Protein AF-A0AA41Z4Y0-F1 (afdb_monomer_lite)

Sequence (153 aa):
MKRFNPRLLVIAGTLLFAASCFINVSLTHDVGMYQLILPQLMRAAGQPLFTVPLSQMSTAGLEPRDTADASALSNMMRNLGGSIGIAMLSTMIDRREHFHFSVLAEAMTQNGALTQSRLSGLVAGMQAHMLDLAAAKGRALGLVATKFGGKPM

pLDDT: mean 82.39, std 14.06, range [41.97, 98.06]

Secondary structure (DSSP, 8-state):
--SS-HHHHHHHHHHHHHHHHHHGGG--TT--HHHHHHHHHHHHHHHHHHHHHHHHHHTTT--TTTHHHHHHHHHHHHHHHHHHHHHHHHHHHHHHHHHHHHHHHHH--TT-HHHHHHHHHHHHHHHTT-S-HHHHHHHHHHHHHHHHS----

Structure (mmCIF, N/CA/C/O backbone):
data_AF-A0AA41Z4Y0-F1
#
_entry.id   AF-A0AA41Z4Y0-F1
#
loop_
_atom_site.group_PDB
_atom_site.id
_atom_site.type_symbol
_atom_site.label_atom_id
_atom_site.label_alt_id
_atom_site.label_comp_id
_atom_site.label_asym_id
_atom_site.label_entity_id
_atom_site.label_seq_id
_atom_site.pdbx_PDB_ins_code
_atom_site.Cartn_x
_atom_site.Cartn_y
_atom_site.Cartn_z
_atom_site.occupancy
_atom_site.B_iso_or_equiv
_atom_site.auth_seq_id
_atom_site.auth_comp_id
_atom_site.auth_asym_id
_atom_site.auth_atom_id
_atom_site.pdbx_PDB_model_num
ATOM 1 N N . MET A 1 1 ? -18.473 12.912 26.153 1.00 43.34 1 MET A N 1
ATOM 2 C CA . MET A 1 1 ? -17.672 13.712 25.199 1.00 43.34 1 MET A CA 1
ATOM 3 C C . MET A 1 1 ? -18.278 13.585 23.795 1.00 43.34 1 MET A C 1
ATOM 5 O O . MET A 1 1 ? -17.931 12.674 23.063 1.00 43.34 1 MET A O 1
ATOM 9 N N . LYS A 1 2 ? -19.253 14.439 23.443 1.00 49.62 2 LYS A N 1
ATOM 10 C CA . LYS A 1 2 ? -19.947 14.464 22.134 1.00 49.62 2 LYS A CA 1
ATOM 11 C C . LYS A 1 2 ? -19.432 15.643 21.293 1.00 49.62 2 LYS A C 1
ATOM 13 O O . LYS A 1 2 ? -20.099 16.670 21.249 1.00 49.62 2 LYS A O 1
ATOM 18 N N . ARG A 1 3 ? -18.240 15.568 20.691 1.00 57.00 3 ARG A N 1
ATOM 19 C CA . ARG A 1 3 ? -17.775 16.671 19.815 1.00 57.00 3 ARG A CA 1
ATOM 20 C C . ARG A 1 3 ? -17.355 16.277 18.403 1.00 57.00 3 ARG A C 1
ATOM 22 O O . ARG A 1 3 ? -17.402 17.138 17.539 1.00 57.00 3 ARG A O 1
ATOM 29 N N . PHE A 1 4 ? -17.063 15.007 18.123 1.00 66.25 4 PHE A N 1
ATOM 30 C CA . PHE A 1 4 ? -16.712 14.572 16.768 1.00 66.25 4 PHE A CA 1
ATOM 31 C C . PHE A 1 4 ? -17.434 13.281 16.392 1.00 66.25 4 PHE A C 1
ATOM 33 O O . PHE A 1 4 ? -17.479 12.337 17.178 1.00 66.25 4 PHE A O 1
ATOM 40 N N . ASN A 1 5 ? -18.018 13.257 15.191 1.00 84.31 5 ASN A N 1
ATOM 41 C CA . ASN A 1 5 ? -18.626 12.059 14.626 1.00 84.31 5 ASN A CA 1
ATOM 42 C C . ASN A 1 5 ? -17.494 11.098 14.208 1.00 84.31 5 ASN A C 1
ATOM 44 O O . ASN A 1 5 ? -16.743 11.441 13.292 1.00 84.31 5 ASN A O 1
ATOM 48 N N . PRO A 1 6 ? -17.347 9.917 14.838 1.00 84.56 6 PRO A N 1
ATOM 49 C CA . PRO A 1 6 ? -16.237 8.998 14.564 1.00 84.56 6 PRO A CA 1
ATOM 50 C C . PRO A 1 6 ? -16.187 8.543 13.099 1.00 84.56 6 PRO A C 1
ATOM 52 O O . PRO A 1 6 ? -15.110 8.262 12.580 1.00 84.56 6 PRO A O 1
ATOM 55 N N . ARG A 1 7 ? -17.324 8.570 12.390 1.00 89.50 7 ARG A N 1
ATOM 56 C CA . ARG A 1 7 ? -17.386 8.299 10.946 1.00 89.50 7 ARG A CA 1
ATOM 57 C C . ARG A 1 7 ? -16.595 9.316 10.123 1.00 89.50 7 ARG A C 1
ATOM 59 O O . ARG A 1 7 ? -15.924 8.928 9.175 1.00 89.50 7 ARG A O 1
ATOM 66 N N . LEU A 1 8 ? -16.635 10.599 10.495 1.00 91.06 8 LEU A N 1
ATOM 67 C CA . LEU A 1 8 ? -15.862 11.643 9.809 1.00 91.06 8 LEU A CA 1
ATOM 68 C C . LEU A 1 8 ? -14.358 11.430 9.993 1.00 91.06 8 LEU A C 1
ATOM 70 O O . LEU A 1 8 ? -13.591 11.692 9.075 1.00 91.06 8 LEU A O 1
ATOM 74 N N . LEU A 1 9 ? -13.949 10.910 11.153 1.00 91.06 9 LEU A N 1
ATOM 75 C CA . LEU A 1 9 ? -12.552 10.598 11.444 1.00 91.06 9 LEU A CA 1
ATOM 76 C C . LEU A 1 9 ? -12.049 9.425 10.591 1.00 91.06 9 LEU A C 1
ATOM 78 O O . LEU A 1 9 ? -10.962 9.501 10.022 1.00 91.06 9 LEU A O 1
ATOM 82 N N . VAL A 1 10 ? -12.881 8.388 10.426 1.00 93.38 10 VAL A N 1
ATOM 83 C CA . VAL A 1 10 ? -12.604 7.273 9.509 1.00 93.38 10 VAL A CA 1
ATOM 84 C C . VAL A 1 10 ? -12.461 7.774 8.075 1.00 93.38 10 VAL A C 1
ATOM 86 O O . VAL A 1 10 ? -11.450 7.494 7.442 1.00 93.38 10 VAL A O 1
ATOM 89 N N . ILE A 1 11 ? -13.421 8.564 7.584 1.00 94.50 11 ILE A N 1
ATOM 90 C CA . ILE A 1 11 ? -13.383 9.114 6.220 1.00 94.50 11 ILE A CA 1
ATOM 91 C C . ILE A 1 11 ? -12.123 9.962 6.014 1.00 94.50 11 ILE A C 1
ATOM 93 O O . ILE A 1 11 ? -11.401 9.754 5.043 1.00 94.50 11 ILE A O 1
ATOM 97 N N . ALA A 1 12 ? -11.819 10.874 6.940 1.00 94.69 12 ALA A N 1
ATOM 98 C CA . ALA A 1 12 ? -10.634 11.722 6.855 1.00 94.69 12 ALA A CA 1
ATOM 99 C C . ALA A 1 12 ? -9.332 10.902 6.860 1.00 94.69 12 ALA A C 1
ATOM 101 O O . ALA A 1 12 ? -8.455 11.147 6.034 1.00 94.69 12 ALA A O 1
ATOM 102 N N . GLY A 1 13 ? -9.213 9.900 7.738 1.00 94.31 13 GLY A N 1
ATOM 103 C CA . GLY A 1 13 ? -8.042 9.019 7.800 1.00 94.31 13 GLY A CA 1
ATOM 104 C C . GLY A 1 13 ? -7.860 8.176 6.539 1.00 94.31 13 GLY A C 1
ATOM 105 O O . GLY A 1 13 ? -6.746 8.071 6.024 1.00 94.31 13 GLY A O 1
ATOM 106 N N . THR A 1 14 ? -8.949 7.626 5.995 1.00 94.62 14 THR A N 1
ATOM 107 C CA . THR A 1 14 ? -8.922 6.868 4.738 1.00 94.62 14 THR A CA 1
ATOM 108 C C . THR A 1 14 ? -8.568 7.758 3.546 1.00 94.62 14 THR A C 1
ATOM 110 O O . THR A 1 14 ? -7.743 7.361 2.727 1.00 94.62 14 THR A O 1
ATOM 113 N N . LEU A 1 15 ? -9.117 8.975 3.462 1.00 96.50 15 LEU A N 1
ATOM 114 C CA . LEU A 1 15 ? -8.764 9.936 2.411 1.00 96.50 15 LEU A CA 1
ATOM 115 C C . LEU A 1 15 ? -7.299 10.374 2.505 1.00 96.50 15 LEU A C 1
ATOM 117 O O . LEU A 1 15 ? -6.631 1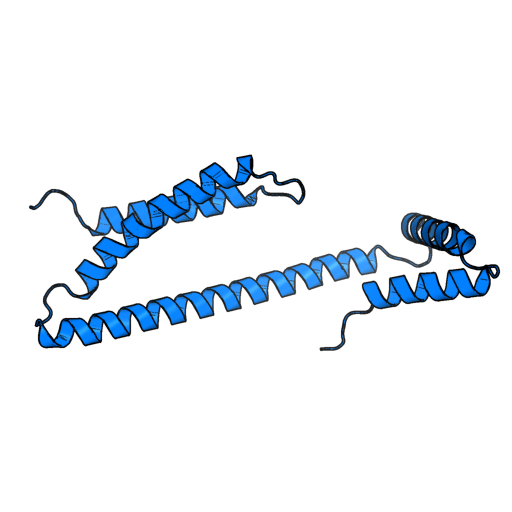0.468 1.479 1.00 96.50 15 LEU A O 1
ATOM 121 N N . LEU A 1 16 ? -6.774 10.582 3.715 1.00 96.00 16 LEU A N 1
ATOM 122 C CA . LEU A 1 16 ? -5.367 10.927 3.920 1.00 96.00 16 LEU A CA 1
ATOM 123 C C . LEU A 1 16 ? -4.432 9.794 3.463 1.00 96.00 16 LEU A C 1
ATOM 125 O O . LEU A 1 16 ? -3.424 10.046 2.800 1.00 96.00 16 LEU A O 1
ATOM 129 N N . PHE A 1 17 ? -4.793 8.544 3.763 1.00 94.94 17 PHE A N 1
ATOM 130 C CA . PHE A 1 17 ? -4.076 7.364 3.278 1.00 94.94 17 PHE A CA 1
ATOM 131 C C . PHE A 1 17 ? -4.146 7.248 1.746 1.00 94.94 17 PHE A C 1
ATOM 133 O O . PHE A 1 17 ? -3.128 7.019 1.097 1.00 94.94 17 PHE A O 1
ATOM 140 N N . ALA A 1 18 ? -5.321 7.459 1.149 1.00 95.00 18 ALA A N 1
ATOM 141 C CA . ALA A 1 18 ? -5.498 7.420 -0.302 1.00 95.00 18 ALA A CA 1
ATOM 142 C C . ALA A 1 18 ? -4.707 8.530 -1.018 1.00 95.00 18 ALA A C 1
ATOM 144 O O . ALA A 1 18 ? -4.071 8.273 -2.039 1.00 95.00 18 ALA A O 1
ATOM 145 N N . ALA A 1 19 ? -4.678 9.742 -0.457 1.00 95.69 19 ALA A N 1
ATOM 146 C CA . ALA A 1 19 ? -3.883 10.852 -0.977 1.00 95.69 19 ALA A CA 1
ATOM 147 C C . ALA A 1 19 ? -2.379 10.536 -0.954 1.00 95.69 19 ALA A C 1
ATOM 149 O O . ALA A 1 19 ? -1.681 10.812 -1.926 1.00 95.69 19 ALA A O 1
ATOM 150 N N . SER A 1 20 ? -1.890 9.884 0.109 1.00 94.69 20 SER A N 1
ATOM 151 C CA . SER A 1 20 ? -0.513 9.370 0.165 1.00 94.69 20 SER A CA 1
ATOM 152 C C . SER A 1 20 ? -0.214 8.402 -0.986 1.00 94.69 20 SER A C 1
ATOM 154 O O . SER A 1 20 ? 0.806 8.542 -1.665 1.00 94.69 20 SER A O 1
ATOM 156 N N . CYS A 1 21 ? -1.116 7.457 -1.270 1.00 92.50 21 CYS A N 1
ATOM 157 C CA . CYS A 1 21 ? -0.969 6.556 -2.415 1.00 92.50 21 CYS A CA 1
ATOM 158 C C . CYS A 1 21 ? -0.956 7.315 -3.749 1.00 92.50 21 CYS A C 1
ATOM 160 O O . CYS A 1 21 ? -0.163 6.981 -4.624 1.00 92.50 21 CYS A O 1
ATOM 162 N N . PHE A 1 22 ? -1.779 8.356 -3.894 1.00 94.31 22 PHE A N 1
ATOM 163 C CA . PHE A 1 22 ? -1.843 9.148 -5.122 1.00 94.31 22 PHE A CA 1
ATOM 164 C C . PHE A 1 22 ? -0.553 9.934 -5.394 1.00 94.31 22 PHE A C 1
ATOM 166 O O . PHE A 1 22 ? -0.098 9.983 -6.532 1.00 94.31 22 PHE A O 1
ATOM 173 N N . ILE A 1 23 ? 0.096 10.468 -4.352 1.00 92.31 23 ILE A N 1
ATOM 174 C CA . ILE A 1 23 ? 1.413 11.121 -4.480 1.00 92.31 23 ILE A CA 1
ATOM 175 C C . ILE A 1 23 ? 2.458 10.154 -5.062 1.00 92.31 23 ILE A C 1
ATOM 177 O O . ILE A 1 23 ? 3.352 10.577 -5.792 1.00 92.31 23 ILE A O 1
ATOM 181 N N . ASN A 1 24 ? 2.323 8.851 -4.794 1.00 91.50 24 ASN A N 1
ATOM 182 C CA . ASN A 1 24 ? 3.262 7.846 -5.285 1.00 91.50 24 ASN A CA 1
ATOM 183 C C . ASN A 1 24 ? 3.070 7.451 -6.757 1.00 91.50 24 ASN A C 1
ATOM 185 O O . ASN A 1 24 ? 3.908 6.735 -7.292 1.00 91.50 24 ASN A O 1
ATOM 189 N N . VAL A 1 25 ? 2.014 7.908 -7.438 1.00 89.50 25 VAL A N 1
ATOM 190 C CA . VAL A 1 25 ? 1.746 7.523 -8.839 1.00 89.50 25 VAL A CA 1
ATOM 191 C C . VAL A 1 25 ? 2.837 8.020 -9.791 1.00 89.50 25 VAL A C 1
ATOM 193 O O . VAL A 1 25 ? 3.144 7.352 -10.774 1.00 89.50 25 VAL A O 1
ATOM 196 N N . SER A 1 26 ? 3.451 9.163 -9.488 1.00 84.69 26 SER A N 1
ATOM 197 C CA . SER A 1 26 ? 4.478 9.782 -10.334 1.00 84.69 26 SER A CA 1
ATOM 198 C C . SER A 1 26 ? 5.902 9.295 -10.039 1.00 84.69 26 SER A C 1
ATOM 200 O O . SER A 1 26 ? 6.857 9.864 -10.568 1.00 84.69 26 SER A O 1
ATOM 202 N N . LEU A 1 27 ? 6.077 8.289 -9.173 1.00 87.62 27 LEU A N 1
ATOM 203 C CA . LEU A 1 27 ? 7.404 7.766 -8.847 1.00 87.62 27 LEU A CA 1
ATOM 204 C C . LEU A 1 27 ? 8.008 7.012 -10.037 1.00 87.62 27 LEU A C 1
ATOM 206 O O . LEU A 1 27 ? 7.372 6.151 -10.643 1.00 87.62 27 LEU A O 1
ATOM 210 N N . THR A 1 28 ? 9.268 7.319 -10.335 1.00 86.56 28 THR A N 1
ATOM 211 C CA . THR A 1 28 ? 10.077 6.633 -11.351 1.00 86.56 28 THR A CA 1
ATOM 212 C C . THR A 1 28 ? 11.196 5.831 -10.679 1.00 86.56 28 THR A C 1
ATOM 214 O O . THR A 1 28 ? 11.293 5.802 -9.450 1.00 86.56 28 THR A O 1
ATOM 217 N N . HIS A 1 29 ? 12.071 5.186 -11.463 1.00 80.44 29 HIS A N 1
ATOM 218 C CA . HIS A 1 29 ? 13.221 4.466 -10.901 1.00 80.44 29 HIS A CA 1
ATOM 219 C C . HIS A 1 29 ? 14.178 5.388 -10.123 1.00 80.44 29 HIS A C 1
ATOM 221 O O . HIS A 1 29 ? 14.959 4.898 -9.311 1.00 80.44 29 HIS A O 1
ATOM 227 N N . ASP A 1 30 ? 14.174 6.694 -10.403 1.00 85.81 30 ASP A N 1
ATOM 228 C CA . ASP A 1 30 ? 15.124 7.672 -9.852 1.00 85.81 30 ASP A CA 1
ATOM 229 C C . ASP A 1 30 ? 14.642 8.265 -8.513 1.00 85.81 30 ASP A C 1
ATOM 231 O O . ASP A 1 30 ? 15.005 9.366 -8.102 1.00 85.81 30 ASP A O 1
ATOM 235 N N . VAL A 1 31 ? 13.745 7.549 -7.831 1.00 85.94 31 VAL A N 1
ATOM 236 C CA . VAL A 1 31 ? 13.183 7.975 -6.552 1.00 85.94 31 VAL A CA 1
ATOM 237 C C . VAL A 1 31 ? 14.254 7.998 -5.457 1.00 85.94 31 VAL A C 1
ATOM 239 O O . VAL A 1 31 ? 14.883 6.990 -5.141 1.00 85.94 31 VAL A O 1
ATOM 242 N N . GLY A 1 32 ? 14.414 9.163 -4.828 1.00 87.25 32 GLY A N 1
ATOM 243 C CA . GLY A 1 32 ? 15.232 9.353 -3.635 1.00 87.25 32 GLY A CA 1
ATOM 244 C C . GLY A 1 32 ? 14.428 9.276 -2.333 1.00 87.25 32 GLY A C 1
ATOM 245 O O . GLY A 1 32 ? 13.196 9.256 -2.314 1.00 87.25 32 GLY A O 1
ATOM 246 N N . MET A 1 33 ? 15.144 9.278 -1.204 1.00 86.88 33 MET A N 1
ATOM 247 C CA . MET A 1 33 ? 14.539 9.225 0.134 1.00 86.88 33 MET A CA 1
ATOM 248 C C . MET A 1 33 ? 13.555 10.381 0.375 1.00 86.88 33 MET A C 1
ATOM 250 O O . MET A 1 33 ? 12.470 10.171 0.911 1.00 86.88 33 MET A O 1
ATOM 254 N N . TYR A 1 34 ? 13.909 11.602 -0.036 1.00 88.94 34 TYR A N 1
ATOM 255 C CA . TYR A 1 34 ? 13.122 12.806 0.250 1.00 88.94 34 TYR A CA 1
ATOM 256 C C . TYR A 1 34 ? 11.715 12.768 -0.356 1.00 88.94 34 TYR A C 1
ATOM 258 O O . TYR A 1 34 ? 10.766 13.244 0.265 1.00 88.94 34 TYR A O 1
ATOM 266 N N . GLN A 1 35 ? 11.562 12.143 -1.522 1.00 87.94 35 GLN A N 1
ATOM 267 C CA . GLN A 1 35 ? 10.283 11.980 -2.209 1.00 87.94 35 GLN A CA 1
ATOM 268 C C . GLN A 1 35 ? 9.339 11.016 -1.470 1.00 87.94 35 GLN A C 1
ATOM 270 O O . GLN A 1 35 ? 8.123 11.109 -1.625 1.00 87.94 35 GLN A O 1
ATOM 275 N N . LEU A 1 36 ? 9.879 10.124 -0.632 1.00 92.06 36 LEU A N 1
ATOM 276 C CA . LEU A 1 36 ? 9.105 9.150 0.140 1.00 92.06 36 LEU A CA 1
ATOM 277 C C . LEU A 1 36 ? 8.681 9.670 1.519 1.00 92.06 36 LEU A C 1
ATOM 279 O O . LEU A 1 36 ? 7.709 9.166 2.078 1.00 92.06 36 LEU A O 1
ATOM 283 N N . ILE A 1 37 ? 9.360 10.683 2.068 1.00 93.44 37 ILE A N 1
ATOM 284 C CA . ILE A 1 37 ? 9.094 11.179 3.430 1.00 93.44 37 ILE A CA 1
ATOM 285 C C . ILE A 1 37 ? 7.645 11.655 3.568 1.00 93.44 37 ILE A C 1
ATOM 287 O O . ILE A 1 37 ? 6.930 11.207 4.465 1.00 93.44 37 ILE A O 1
ATOM 291 N N . LEU A 1 38 ? 7.201 12.540 2.671 1.00 92.75 38 LEU A N 1
ATOM 292 C CA . LEU A 1 38 ? 5.860 13.119 2.722 1.00 92.75 38 LEU A CA 1
ATOM 293 C C . LEU A 1 38 ? 4.749 12.058 2.627 1.00 92.75 38 LEU A C 1
ATOM 295 O O . LEU A 1 38 ? 3.915 12.005 3.538 1.00 92.75 38 LEU A O 1
ATOM 299 N N . PRO A 1 39 ? 4.711 11.186 1.598 1.00 93.88 39 PRO A N 1
ATOM 300 C CA . PRO A 1 39 ? 3.665 10.178 1.524 1.00 93.88 39 PRO A CA 1
ATOM 301 C C . PRO A 1 39 ? 3.729 9.194 2.696 1.00 93.88 39 PRO A C 1
ATOM 303 O O . PRO A 1 39 ? 2.679 8.829 3.227 1.00 93.88 39 PRO A O 1
ATOM 306 N N . GLN A 1 40 ? 4.918 8.796 3.157 1.00 94.12 40 GLN A N 1
ATOM 307 C CA . GLN A 1 40 ? 5.040 7.868 4.282 1.00 94.12 40 GLN A CA 1
ATOM 308 C C . GLN A 1 40 ? 4.510 8.484 5.584 1.00 94.12 40 GLN A C 1
ATOM 310 O O . GLN A 1 40 ? 3.812 7.809 6.342 1.00 94.12 40 GLN A O 1
ATOM 315 N N . LEU A 1 41 ? 4.769 9.774 5.812 1.00 95.12 41 LEU A N 1
ATOM 316 C CA . LEU A 1 41 ? 4.272 10.506 6.975 1.00 95.12 41 LEU A CA 1
ATOM 317 C C . LEU A 1 41 ? 2.748 10.668 6.931 1.00 95.12 41 LEU A C 1
ATOM 319 O O . LEU A 1 41 ? 2.075 10.411 7.928 1.00 95.12 41 LEU A O 1
ATOM 323 N N . MET A 1 42 ? 2.182 10.995 5.766 1.00 95.25 42 MET A N 1
ATOM 324 C CA . MET A 1 42 ? 0.726 11.024 5.573 1.00 95.25 42 MET A CA 1
ATOM 325 C C . MET A 1 42 ? 0.091 9.654 5.834 1.00 95.25 42 MET A C 1
ATOM 327 O O . MET A 1 42 ? -0.959 9.565 6.469 1.00 95.25 42 MET A O 1
ATOM 331 N N . ARG A 1 43 ? 0.746 8.572 5.398 1.00 93.88 43 ARG A N 1
ATOM 332 C CA . ARG A 1 43 ? 0.280 7.199 5.623 1.00 93.88 43 ARG A CA 1
ATOM 333 C C . ARG A 1 43 ? 0.311 6.829 7.105 1.00 93.88 43 ARG A C 1
ATOM 335 O O . ARG A 1 43 ? -0.666 6.284 7.619 1.00 93.88 43 ARG A O 1
ATOM 342 N N . ALA A 1 44 ? 1.409 7.164 7.783 1.00 94.06 44 ALA A N 1
ATOM 343 C CA . ALA A 1 44 ? 1.597 6.948 9.213 1.00 94.06 44 ALA A CA 1
ATOM 344 C C . ALA A 1 44 ? 0.601 7.754 10.059 1.00 94.06 44 ALA A C 1
ATOM 346 O O . ALA A 1 44 ? 0.125 7.253 11.071 1.00 94.06 44 ALA A O 1
ATOM 347 N N . ALA A 1 45 ? 0.238 8.965 9.629 1.00 94.50 45 ALA A N 1
ATOM 348 C CA . ALA A 1 45 ? -0.780 9.777 10.289 1.00 94.50 45 ALA A CA 1
ATOM 349 C C . ALA A 1 45 ? -2.211 9.279 10.006 1.00 94.50 45 ALA A C 1
ATOM 351 O O . ALA A 1 45 ? -3.047 9.242 10.908 1.00 94.50 45 ALA A O 1
ATOM 352 N N . GLY A 1 46 ? -2.508 8.871 8.768 1.00 93.56 46 GLY A N 1
ATOM 353 C CA . GLY A 1 46 ? -3.850 8.442 8.360 1.00 93.56 46 GLY A CA 1
ATOM 354 C C . GLY A 1 46 ? -4.281 7.108 8.966 1.00 93.56 46 GLY A C 1
ATOM 355 O O . GLY A 1 46 ? -5.439 6.952 9.350 1.00 93.56 46 GLY A O 1
ATOM 356 N N . GLN A 1 47 ? -3.357 6.154 9.102 1.00 93.88 47 GLN A N 1
ATOM 357 C CA . GLN A 1 47 ? -3.667 4.803 9.575 1.00 93.88 47 GLN A CA 1
ATOM 358 C C . GLN A 1 47 ? -4.274 4.735 10.994 1.00 93.88 47 GLN A C 1
ATOM 360 O O . GLN A 1 47 ? -5.352 4.147 11.139 1.00 93.88 47 GLN A O 1
ATOM 365 N N . PRO A 1 48 ? -3.697 5.354 12.040 1.00 93.19 48 PRO A N 1
ATOM 366 C CA . PRO A 1 48 ? -4.319 5.387 13.366 1.00 93.19 48 PRO A CA 1
ATOM 367 C C . PRO A 1 48 ? -5.636 6.176 13.372 1.00 93.19 48 PRO A C 1
ATOM 369 O O . PRO A 1 48 ? -6.571 5.805 14.084 1.00 93.19 48 PRO A O 1
ATOM 372 N N . LEU A 1 49 ? -5.742 7.214 12.533 1.00 92.00 49 LEU A N 1
ATOM 373 C CA . LEU A 1 49 ? -6.906 8.100 12.474 1.00 92.00 49 LEU A CA 1
ATOM 374 C C . LEU A 1 49 ? -8.191 7.372 12.058 1.00 92.00 49 LEU A C 1
ATOM 376 O O . LEU A 1 49 ? -9.261 7.703 12.565 1.00 92.00 49 LEU A O 1
ATOM 380 N N . PHE A 1 50 ? -8.096 6.358 11.188 1.00 92.69 50 PHE A N 1
ATOM 381 C CA . PHE A 1 50 ? -9.247 5.518 10.847 1.00 92.69 50 PHE A CA 1
ATOM 382 C C . PHE A 1 50 ? -9.323 4.231 11.673 1.00 92.69 50 PHE A C 1
ATOM 384 O O . PHE A 1 50 ? -10.421 3.789 12.006 1.00 92.69 50 PHE A O 1
ATOM 391 N N . THR A 1 51 ? -8.194 3.603 12.019 1.00 92.00 51 THR A N 1
ATOM 392 C CA . THR A 1 51 ? -8.230 2.277 12.659 1.00 92.00 51 THR A CA 1
ATOM 393 C C . THR A 1 51 ? -8.767 2.300 14.082 1.00 92.00 51 THR A C 1
ATOM 395 O O . THR A 1 51 ? -9.516 1.390 14.432 1.00 92.00 51 THR A O 1
ATOM 398 N N . VAL A 1 52 ? -8.436 3.322 14.877 1.00 91.50 52 VAL A N 1
ATOM 399 C CA . VAL A 1 52 ? -8.887 3.463 16.271 1.00 91.50 52 VAL A CA 1
ATOM 400 C C . VAL A 1 52 ? -10.408 3.643 16.377 1.00 91.50 52 VAL A C 1
ATOM 402 O O . VAL A 1 52 ? -11.050 2.812 17.026 1.00 91.50 52 VAL A O 1
ATOM 405 N N . PRO A 1 53 ? -11.032 4.658 15.742 1.00 90.81 53 PRO A N 1
ATOM 406 C CA . PRO A 1 53 ? -12.481 4.833 15.822 1.00 90.81 53 PRO A CA 1
ATOM 407 C C . PRO A 1 53 ? -13.238 3.672 15.173 1.00 90.81 53 PRO A C 1
ATOM 409 O O . PRO A 1 53 ? -14.306 3.309 15.654 1.00 90.81 53 PRO A O 1
ATOM 412 N N . LEU A 1 54 ? -12.698 3.054 14.116 1.00 90.62 54 LEU A N 1
ATOM 413 C CA . LEU A 1 54 ? -13.323 1.887 13.493 1.00 90.62 54 LEU A CA 1
ATOM 414 C C . LEU A 1 54 ? -13.374 0.693 14.454 1.00 90.62 54 LEU A C 1
ATOM 416 O O . LEU A 1 54 ? -14.420 0.065 14.583 1.00 90.62 54 LEU A O 1
ATOM 420 N N . SER A 1 55 ? -12.276 0.422 15.165 1.00 89.62 55 SER A N 1
ATOM 421 C CA . SER A 1 55 ? -12.232 -0.625 16.187 1.00 89.62 55 SER A CA 1
ATOM 422 C C . SER A 1 55 ? -13.198 -0.332 17.339 1.00 89.62 55 SER A C 1
ATOM 424 O O . SER A 1 55 ? -13.950 -1.217 17.735 1.00 89.62 55 SER A O 1
ATOM 426 N N . GLN A 1 56 ? -13.272 0.914 17.813 1.00 88.69 56 GLN A N 1
ATOM 427 C CA . GLN A 1 56 ? -14.240 1.305 18.847 1.00 88.69 56 GLN A CA 1
ATOM 428 C C . GLN A 1 56 ? -15.696 1.165 18.385 1.00 88.69 56 GLN A C 1
ATOM 430 O O . GLN A 1 56 ? -16.548 0.739 19.156 1.00 88.69 56 GLN A O 1
ATOM 435 N N . MET A 1 57 ? -15.996 1.508 17.129 1.00 89.00 57 MET A N 1
ATOM 436 C CA . MET A 1 57 ? -17.337 1.337 16.564 1.00 89.00 57 MET A CA 1
ATOM 437 C C . MET A 1 57 ? -17.702 -0.138 16.369 1.00 89.00 57 MET A C 1
ATOM 439 O O . MET A 1 57 ? -18.868 -0.480 16.522 1.00 89.00 57 MET A O 1
ATOM 443 N N . SER A 1 58 ? -16.732 -1.004 16.056 1.00 87.44 58 SER A N 1
ATOM 444 C CA . SER A 1 58 ? -16.977 -2.439 15.844 1.00 87.44 58 SER A CA 1
ATOM 445 C C . 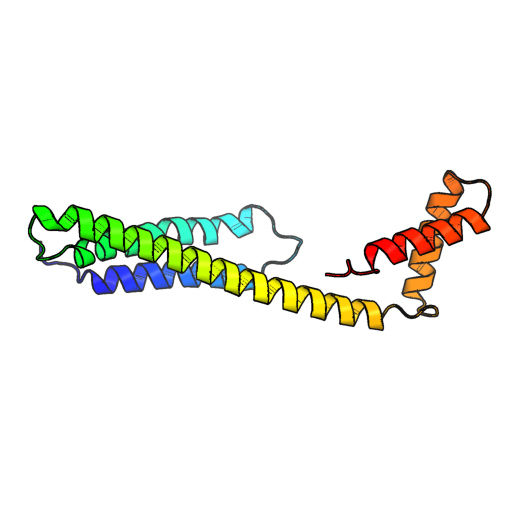SER A 1 58 ? -17.387 -3.188 17.112 1.00 87.44 58 SER A C 1
ATOM 447 O O . SER A 1 58 ? -18.071 -4.201 17.025 1.00 87.44 58 SER A O 1
ATOM 449 N N . THR A 1 59 ? -17.003 -2.677 18.284 1.00 89.38 59 THR A N 1
ATOM 450 C CA . THR A 1 59 ? -17.336 -3.266 19.587 1.00 89.38 59 THR A CA 1
ATOM 451 C C . THR A 1 59 ? -18.377 -2.456 20.361 1.00 89.38 59 THR A C 1
ATOM 453 O O . THR A 1 59 ? -18.730 -2.802 21.488 1.00 89.38 59 THR A O 1
ATOM 456 N N . ALA A 1 60 ? -18.893 -1.371 19.776 1.00 87.38 60 ALA A N 1
ATOM 457 C CA . ALA A 1 60 ? -19.859 -0.503 20.432 1.00 87.38 60 ALA A CA 1
ATOM 458 C C . ALA A 1 60 ? -21.187 -1.240 20.676 1.00 87.38 60 ALA A C 1
ATOM 460 O O . ALA A 1 60 ? -21.853 -1.660 19.735 1.00 87.38 60 ALA A O 1
ATOM 461 N N . GLY A 1 61 ? -21.593 -1.343 21.945 1.00 84.00 61 GLY A N 1
ATOM 462 C CA . GLY A 1 61 ? -22.862 -1.962 22.345 1.00 84.00 61 GLY A CA 1
ATOM 463 C C . GLY A 1 61 ? -22.804 -3.472 22.595 1.00 84.00 61 GLY A C 1
ATOM 464 O O . GLY A 1 61 ? -23.842 -4.051 22.897 1.00 84.00 61 GLY A O 1
ATOM 465 N N . LEU A 1 62 ? -21.624 -4.095 22.503 1.00 90.00 62 LEU A N 1
ATOM 466 C CA . LEU A 1 62 ? -21.420 -5.489 22.904 1.00 90.00 62 LEU A CA 1
ATOM 467 C C . LEU A 1 62 ? -21.262 -5.619 24.422 1.00 90.00 62 LEU A C 1
ATOM 469 O O . LEU A 1 62 ? -20.744 -4.716 25.086 1.00 90.00 62 LEU A O 1
ATOM 473 N N . GLU A 1 63 ? -21.659 -6.769 24.969 1.00 90.50 63 GLU A N 1
ATOM 474 C CA . GLU A 1 63 ? -21.305 -7.116 26.343 1.00 90.50 63 GLU A CA 1
ATOM 475 C C . GLU A 1 63 ? -19.778 -7.298 26.468 1.00 90.50 63 GLU A C 1
ATOM 477 O O . GLU A 1 63 ? -19.108 -7.710 25.511 1.00 90.50 63 GLU A O 1
ATOM 482 N N . PRO A 1 64 ? -19.187 -7.049 27.654 1.00 84.94 64 PRO A N 1
ATOM 483 C CA . PRO A 1 64 ? -17.750 -7.233 27.870 1.00 84.94 64 PRO A CA 1
ATOM 484 C C . PRO A 1 64 ? -17.248 -8.641 27.515 1.00 84.94 64 PRO A C 1
ATOM 486 O O . PRO A 1 64 ? -16.108 -8.792 27.083 1.00 84.94 64 PRO A O 1
ATOM 489 N N . ARG A 1 65 ? -18.115 -9.656 27.651 1.00 90.25 65 ARG A N 1
ATOM 490 C CA . ARG A 1 65 ? -17.839 -11.051 27.284 1.00 90.25 65 ARG A CA 1
ATOM 491 C C . ARG A 1 65 ? -17.594 -11.226 25.775 1.00 90.25 65 ARG A C 1
ATOM 493 O O . ARG A 1 65 ? -16.688 -11.960 25.407 1.00 90.25 65 ARG A O 1
ATOM 500 N N . ASP A 1 66 ? -18.343 -10.523 24.925 1.00 91.44 66 ASP A N 1
ATOM 501 C CA . ASP A 1 66 ? -18.311 -10.705 23.462 1.00 91.44 66 ASP A CA 1
ATOM 502 C C . ASP A 1 66 ? -17.274 -9.798 22.776 1.00 91.44 66 ASP A C 1
ATOM 504 O O . ASP A 1 66 ? -16.956 -9.943 21.594 1.00 91.44 66 ASP A O 1
ATOM 508 N N . THR A 1 67 ? -16.716 -8.838 23.518 1.00 88.75 67 THR A N 1
ATOM 509 C CA . THR A 1 67 ? -15.769 -7.846 22.986 1.00 88.75 67 THR A CA 1
ATOM 510 C C . THR A 1 67 ? -14.465 -8.497 22.498 1.00 88.75 67 THR A C 1
ATOM 512 O O . THR A 1 67 ? -13.860 -8.027 21.527 1.00 88.75 67 THR A O 1
ATOM 515 N N . ALA A 1 68 ? -14.039 -9.588 23.144 1.00 89.00 68 ALA A N 1
ATOM 516 C CA . ALA A 1 68 ? -12.853 -10.350 22.754 1.00 89.00 68 ALA A CA 1
ATOM 517 C C . ALA A 1 68 ? -13.051 -11.057 21.402 1.00 89.00 68 ALA A C 1
ATOM 519 O O . ALA A 1 68 ? -12.218 -10.902 20.504 1.00 89.00 68 ALA A O 1
ATOM 520 N N . ASP A 1 69 ? -14.184 -11.737 21.221 1.00 91.88 69 ASP A N 1
ATOM 521 C CA . ASP A 1 69 ? -14.518 -12.448 19.983 1.00 91.88 69 ASP A CA 1
ATOM 522 C C . ASP A 1 69 ? -14.708 -11.477 18.812 1.00 91.88 69 ASP A C 1
ATOM 524 O O . ASP A 1 69 ? -14.167 -11.687 17.723 1.00 91.88 69 ASP A O 1
ATOM 528 N N . ALA A 1 70 ? -15.385 -10.347 19.042 1.00 90.00 70 ALA A N 1
ATOM 529 C CA . ALA A 1 70 ? -15.542 -9.301 18.033 1.00 90.00 70 ALA A CA 1
ATOM 530 C C . ALA A 1 70 ? -14.200 -8.686 17.600 1.00 90.00 70 ALA A C 1
ATOM 532 O O . ALA A 1 70 ? -13.987 -8.403 16.415 1.00 90.00 70 ALA A O 1
ATOM 533 N N . SER A 1 71 ? -13.267 -8.510 18.541 1.00 89.44 71 SER A N 1
ATOM 534 C CA . SER A 1 71 ? -11.915 -8.023 18.246 1.00 89.44 71 SER A CA 1
ATOM 535 C C . SER A 1 71 ? -11.108 -9.050 17.446 1.00 89.44 71 SER A C 1
ATOM 537 O O . SER A 1 71 ? -10.426 -8.681 16.484 1.00 89.44 71 SER A O 1
ATOM 539 N N . ALA A 1 72 ? -11.212 -10.337 17.794 1.00 91.94 72 ALA A N 1
ATOM 540 C CA . ALA A 1 72 ? -10.570 -11.426 17.063 1.00 91.94 72 ALA A CA 1
ATOM 541 C C . ALA A 1 72 ? -11.092 -11.517 15.621 1.00 91.94 72 ALA A C 1
ATOM 543 O O . ALA A 1 72 ? -10.297 -11.524 14.677 1.00 91.94 72 ALA A O 1
ATOM 544 N N . LEU A 1 73 ? -12.416 -11.479 15.438 1.00 93.56 73 LEU A N 1
ATOM 545 C CA . LEU A 1 73 ? -13.043 -11.484 14.118 1.00 93.56 73 LEU A CA 1
ATOM 546 C C . LEU A 1 73 ? -12.642 -10.251 13.297 1.00 93.56 73 LEU A C 1
ATOM 548 O O . LEU A 1 73 ? -12.274 -10.380 12.131 1.00 93.56 73 LEU A O 1
ATOM 552 N N . SER A 1 74 ? -12.638 -9.061 13.902 1.00 91.12 74 SER A N 1
ATOM 553 C CA . SER A 1 74 ? -12.230 -7.822 13.224 1.00 91.12 74 SER A CA 1
ATOM 554 C C . SER A 1 74 ? -10.780 -7.875 12.739 1.00 91.12 74 SER A C 1
ATOM 556 O O . SER A 1 74 ? -10.478 -7.444 11.623 1.00 91.12 74 SER A O 1
ATOM 558 N N . ASN A 1 75 ? -9.874 -8.435 13.543 1.00 91.56 75 ASN A N 1
ATOM 559 C CA . ASN A 1 75 ? -8.483 -8.635 13.143 1.00 91.56 75 ASN A CA 1
ATOM 560 C C . ASN A 1 75 ? -8.347 -9.694 12.043 1.00 91.56 75 ASN A C 1
ATOM 562 O O . ASN A 1 75 ? -7.596 -9.483 11.090 1.00 91.56 75 ASN A O 1
ATOM 566 N N . MET A 1 76 ? -9.107 -10.789 12.117 1.00 95.19 76 MET A N 1
ATOM 567 C CA . MET A 1 76 ? -9.138 -11.805 11.064 1.00 95.19 76 MET A CA 1
ATOM 568 C C . MET A 1 76 ? -9.606 -11.212 9.731 1.00 95.19 76 MET A C 1
ATOM 570 O O . MET A 1 76 ? -8.946 -11.404 8.711 1.00 95.19 76 MET A O 1
ATOM 574 N N . MET A 1 77 ? -10.694 -10.436 9.736 1.00 94.44 77 MET A N 1
ATOM 575 C CA . MET A 1 77 ? -11.215 -9.774 8.536 1.00 94.44 77 MET A CA 1
ATOM 576 C C . MET A 1 77 ? -10.227 -8.753 7.966 1.00 94.44 77 MET A C 1
ATOM 578 O O . MET A 1 77 ? -10.065 -8.672 6.749 1.00 94.44 77 MET A O 1
ATOM 582 N N . ARG A 1 78 ? -9.513 -8.009 8.823 1.00 91.88 78 ARG A N 1
ATOM 583 C CA . ARG A 1 78 ? -8.439 -7.098 8.391 1.00 91.88 78 ARG A CA 1
ATOM 584 C C . ARG A 1 78 ? -7.291 -7.837 7.712 1.00 91.88 78 ARG A C 1
ATOM 586 O O . ARG A 1 78 ? -6.857 -7.411 6.645 1.00 91.88 78 ARG A O 1
ATOM 593 N N . ASN A 1 79 ? -6.817 -8.931 8.306 1.00 94.88 79 ASN A N 1
ATOM 594 C CA . ASN A 1 79 ? -5.731 -9.728 7.737 1.00 94.88 79 ASN A CA 1
ATOM 595 C C . ASN A 1 79 ? -6.152 -10.360 6.406 1.00 94.88 79 ASN A C 1
ATOM 597 O O . ASN A 1 79 ? -5.420 -10.254 5.427 1.00 94.88 79 ASN A O 1
ATOM 601 N N . LEU A 1 80 ? -7.360 -10.929 6.343 1.00 97.19 80 LEU A N 1
ATOM 602 C CA . LEU A 1 80 ? -7.921 -11.499 5.120 1.00 97.19 80 LEU A CA 1
ATOM 603 C C . LEU A 1 80 ? -8.054 -10.446 4.012 1.00 97.19 80 LEU A C 1
ATOM 605 O O . LEU A 1 80 ? -7.602 -10.671 2.892 1.00 97.19 80 LEU A O 1
ATOM 609 N N . GLY A 1 81 ? -8.616 -9.276 4.330 1.00 94.81 81 GLY A N 1
ATOM 610 C CA . GLY A 1 81 ? -8.716 -8.161 3.388 1.00 94.81 81 GLY A CA 1
ATOM 611 C C . GLY A 1 81 ? -7.345 -7.690 2.894 1.00 94.81 81 GLY A C 1
ATOM 612 O O . GLY A 1 81 ? -7.174 -7.445 1.701 1.00 94.81 81 GLY A O 1
ATOM 613 N N . GLY A 1 82 ? -6.349 -7.638 3.785 1.00 94.62 82 GLY A N 1
ATOM 614 C CA . GLY A 1 82 ? -4.960 -7.340 3.438 1.00 94.62 82 GLY A CA 1
ATOM 615 C C . GLY A 1 82 ? -4.371 -8.354 2.456 1.00 94.62 82 GLY A C 1
ATOM 616 O O . GLY A 1 82 ? -3.842 -7.961 1.418 1.00 94.62 82 GLY A O 1
ATOM 617 N N . SER A 1 83 ? -4.514 -9.652 2.731 1.00 97.38 83 SER A N 1
ATOM 618 C CA . SER A 1 83 ? -4.030 -10.720 1.849 1.00 97.38 83 SER A CA 1
ATOM 619 C C . SER A 1 83 ? -4.706 -10.705 0.478 1.00 97.38 83 SER A C 1
ATOM 621 O O . SER A 1 83 ? -4.015 -10.816 -0.533 1.00 97.38 83 SER A O 1
ATOM 623 N N . ILE A 1 84 ? -6.029 -10.516 0.421 1.00 98.00 84 ILE A N 1
ATOM 624 C CA . ILE A 1 84 ? -6.770 -10.413 -0.847 1.00 98.00 84 ILE A CA 1
ATOM 625 C C . ILE A 1 84 ? -6.283 -9.202 -1.651 1.00 98.00 84 ILE A C 1
ATOM 627 O O . ILE A 1 84 ? -5.999 -9.330 -2.842 1.00 98.00 84 ILE A O 1
ATOM 631 N N . GLY A 1 85 ? -6.129 -8.043 -1.004 1.00 95.94 85 GLY A N 1
ATOM 632 C CA . GLY A 1 85 ? -5.625 -6.832 -1.653 1.00 95.94 85 GLY A CA 1
ATOM 633 C C . GLY A 1 85 ? -4.215 -7.013 -2.217 1.00 95.94 85 GLY A C 1
ATOM 634 O O . GLY A 1 85 ? -3.961 -6.656 -3.367 1.00 95.94 85 GLY A O 1
ATOM 635 N N . ILE A 1 86 ? -3.311 -7.629 -1.448 1.00 96.38 86 ILE A N 1
ATOM 636 C CA . ILE A 1 86 ? -1.948 -7.936 -1.902 1.00 96.38 86 ILE A CA 1
ATOM 637 C C . ILE A 1 86 ? -1.975 -8.908 -3.087 1.00 96.38 86 ILE A C 1
ATOM 639 O O . ILE A 1 86 ? -1.293 -8.662 -4.077 1.00 96.38 86 ILE A O 1
ATOM 643 N N . ALA A 1 87 ? -2.780 -9.973 -3.033 1.00 97.50 87 ALA A N 1
ATOM 644 C CA . ALA A 1 87 ? -2.885 -10.945 -4.122 1.00 97.50 87 ALA A CA 1
ATOM 645 C C . ALA A 1 87 ? -3.399 -10.307 -5.425 1.00 97.50 87 ALA A C 1
ATOM 647 O O . ALA A 1 87 ? -2.852 -10.556 -6.503 1.00 97.50 87 ALA A O 1
ATOM 648 N N . MET A 1 88 ? -4.410 -9.436 -5.333 1.00 98.06 88 MET A N 1
ATOM 649 C CA . MET A 1 88 ? -4.921 -8.681 -6.480 1.00 98.06 88 MET A CA 1
ATOM 650 C C . MET A 1 88 ? -3.851 -7.755 -7.068 1.00 98.06 88 MET A C 1
ATOM 652 O O . MET A 1 88 ? -3.618 -7.786 -8.276 1.00 98.06 88 MET A O 1
ATOM 656 N N . LEU A 1 89 ? -3.161 -6.976 -6.228 1.00 96.06 89 LEU A N 1
ATOM 657 C CA . LEU A 1 89 ? -2.081 -6.087 -6.670 1.00 96.06 89 LEU A CA 1
ATOM 658 C C . LEU A 1 89 ? -0.928 -6.868 -7.308 1.00 96.06 89 LEU A C 1
ATOM 660 O O . LEU A 1 89 ? -0.455 -6.487 -8.375 1.00 96.06 89 LEU A O 1
ATOM 664 N N . SER A 1 90 ? -0.526 -7.989 -6.707 1.00 96.44 90 SER A N 1
ATOM 665 C CA . SER A 1 90 ? 0.513 -8.870 -7.244 1.00 96.44 90 SER A CA 1
ATOM 666 C C . SER A 1 90 ? 0.134 -9.399 -8.625 1.00 96.44 90 SER A C 1
ATOM 668 O O . SER A 1 90 ? 0.947 -9.364 -9.541 1.00 96.44 90 SER A O 1
ATOM 670 N N . THR A 1 91 ? -1.119 -9.824 -8.800 1.00 96.69 91 THR A N 1
ATOM 671 C CA . THR A 1 91 ? -1.629 -10.296 -10.097 1.00 96.69 91 THR A CA 1
ATOM 672 C C . THR A 1 91 ? -1.621 -9.180 -11.144 1.00 96.69 91 THR A C 1
ATOM 674 O O . THR A 1 91 ? -1.320 -9.415 -12.313 1.00 96.69 91 THR A O 1
ATOM 677 N N . MET A 1 92 ? -1.957 -7.947 -10.754 1.00 96.31 92 MET A N 1
ATOM 678 C CA . MET A 1 92 ? -1.899 -6.801 -11.664 1.00 96.31 92 MET A CA 1
ATOM 679 C C . MET A 1 92 ? -0.465 -6.462 -12.078 1.00 96.31 92 MET A C 1
ATOM 681 O O . MET A 1 92 ? -0.245 -6.154 -13.249 1.00 96.31 92 MET A O 1
ATOM 685 N N . ILE A 1 93 ? 0.488 -6.516 -11.142 1.00 94.62 93 ILE A N 1
ATOM 686 C CA . ILE A 1 93 ? 1.914 -6.290 -11.413 1.00 94.62 93 ILE A CA 1
ATOM 687 C C . ILE A 1 93 ? 2.429 -7.339 -12.395 1.00 94.62 93 ILE A C 1
ATOM 689 O O . ILE A 1 93 ? 2.974 -6.965 -13.425 1.00 94.62 93 ILE A O 1
ATOM 693 N N . ASP A 1 94 ? 2.167 -8.617 -12.133 1.00 94.38 94 ASP A N 1
ATOM 694 C CA . ASP A 1 94 ? 2.585 -9.733 -12.986 1.00 94.38 94 ASP A CA 1
ATOM 695 C C . ASP A 1 94 ? 2.065 -9.582 -14.428 1.00 94.38 94 ASP A C 1
ATOM 697 O O . ASP A 1 94 ? 2.821 -9.603 -15.400 1.00 94.38 94 ASP A O 1
ATOM 701 N N . ARG A 1 95 ? 0.771 -9.267 -14.587 1.00 94.88 95 ARG A N 1
ATOM 702 C CA . ARG A 1 95 ? 0.182 -8.983 -15.908 1.00 94.88 95 ARG A CA 1
ATOM 703 C C . ARG A 1 95 ? 0.825 -7.784 -16.607 1.00 94.88 95 ARG A C 1
ATOM 705 O O . ARG A 1 95 ? 0.984 -7.800 -17.827 1.00 94.88 95 ARG A O 1
ATOM 712 N N . ARG A 1 96 ? 1.152 -6.723 -15.864 1.00 92.38 96 ARG A N 1
ATOM 713 C CA . ARG A 1 96 ? 1.814 -5.528 -16.411 1.00 92.38 96 ARG A CA 1
ATOM 714 C C . ARG A 1 96 ? 3.254 -5.824 -16.811 1.00 92.38 96 ARG A C 1
ATOM 716 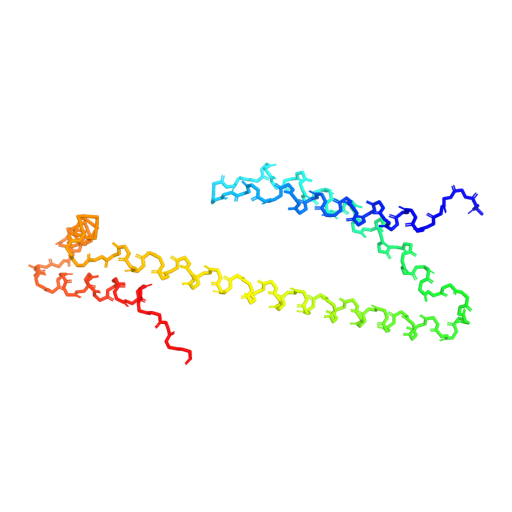O O . ARG A 1 96 ? 3.677 -5.361 -17.865 1.00 92.38 96 ARG A O 1
ATOM 723 N N . GLU A 1 97 ? 3.973 -6.602 -16.014 1.00 90.81 97 GLU A N 1
ATOM 724 C CA . GLU A 1 97 ? 5.328 -7.052 -16.316 1.00 90.81 97 GLU A CA 1
ATOM 725 C C . GLU A 1 97 ? 5.343 -7.877 -17.601 1.00 90.81 97 GLU A C 1
ATOM 727 O O . GLU A 1 97 ? 6.078 -7.536 -18.524 1.00 90.81 97 GLU A O 1
ATOM 732 N N . HIS A 1 98 ? 4.448 -8.862 -17.728 1.00 87.38 98 HIS A N 1
ATOM 733 C CA . HIS A 1 98 ? 4.289 -9.643 -18.955 1.00 87.38 98 HIS A CA 1
ATOM 734 C C . HIS A 1 98 ? 3.984 -8.777 -20.184 1.00 87.38 98 HIS A C 1
ATOM 736 O O . HIS A 1 98 ? 4.566 -9.001 -21.244 1.00 87.38 98 HIS A O 1
ATOM 742 N N . PHE A 1 99 ? 3.122 -7.766 -20.049 1.00 90.62 99 PHE A N 1
ATOM 743 C CA . PHE A 1 99 ? 2.828 -6.827 -21.135 1.00 90.62 99 PHE A CA 1
ATOM 744 C C . PHE A 1 99 ? 4.053 -5.990 -21.536 1.00 90.62 99 PHE A C 1
ATOM 746 O O . PHE A 1 99 ? 4.385 -5.887 -22.715 1.00 90.62 99 PHE A O 1
ATOM 753 N N . HIS A 1 100 ? 4.755 -5.389 -20.572 1.00 86.88 100 HIS A N 1
ATOM 754 C CA . HIS A 1 100 ? 5.961 -4.612 -20.872 1.00 86.88 100 HIS A CA 1
ATOM 755 C C . HIS A 1 100 ? 7.069 -5.496 -21.449 1.00 86.88 100 HIS A C 1
ATOM 757 O O . HIS A 1 100 ? 7.782 -5.077 -22.360 1.00 86.88 100 HIS A O 1
ATOM 763 N N . PHE A 1 101 ? 7.165 -6.736 -20.975 1.00 83.88 101 PHE A N 1
ATOM 764 C CA . PHE A 1 101 ? 8.076 -7.734 -21.501 1.00 83.88 101 PHE A CA 1
ATOM 765 C C . PHE A 1 101 ? 7.758 -8.089 -22.959 1.00 83.88 101 PHE A C 1
ATOM 767 O O . PHE A 1 101 ? 8.666 -8.073 -23.785 1.00 83.88 101 PHE A O 1
ATOM 774 N N . SER A 1 102 ? 6.492 -8.350 -23.309 1.00 83.75 102 SER A N 1
ATOM 775 C CA . SER A 1 102 ? 6.113 -8.685 -24.689 1.00 83.75 102 SER A CA 1
ATOM 776 C C . SER A 1 102 ? 6.391 -7.536 -25.657 1.00 83.75 102 SER A C 1
ATOM 778 O O . SER A 1 102 ? 6.917 -7.771 -26.741 1.00 83.75 102 SER A O 1
ATOM 780 N N . VAL A 1 103 ? 6.114 -6.294 -25.244 1.00 85.12 103 VAL A N 1
ATOM 781 C CA . VAL A 1 103 ? 6.414 -5.091 -26.041 1.00 85.12 103 VAL A CA 1
ATOM 782 C C . VAL A 1 103 ? 7.922 -4.944 -26.278 1.00 85.12 103 VAL A C 1
ATOM 784 O O . VAL A 1 103 ? 8.353 -4.650 -27.393 1.00 85.12 103 VAL A O 1
ATOM 787 N N . LEU A 1 104 ? 8.746 -5.173 -25.250 1.00 80.56 104 LEU A N 1
ATOM 788 C CA . LEU A 1 104 ? 10.205 -5.142 -25.390 1.00 80.56 104 LEU A CA 1
ATOM 789 C C . LEU A 1 104 ? 10.721 -6.287 -26.269 1.00 80.56 104 LEU A C 1
ATOM 791 O O . LEU A 1 104 ? 11.595 -6.063 -27.104 1.00 80.56 104 LEU A O 1
ATOM 795 N N . ALA A 1 105 ? 10.178 -7.495 -26.111 1.00 79.31 105 ALA A N 1
ATOM 796 C CA . ALA A 1 105 ? 10.561 -8.664 -26.894 1.00 79.31 105 ALA A CA 1
ATOM 797 C C . ALA A 1 105 ? 10.237 -8.489 -28.388 1.00 79.31 105 ALA A C 1
ATOM 799 O O . ALA A 1 105 ? 11.057 -8.844 -29.230 1.00 79.31 105 ALA A O 1
ATOM 800 N N . GLU A 1 106 ? 9.095 -7.883 -28.721 1.00 75.94 106 GLU A N 1
ATOM 801 C CA . GLU A 1 106 ? 8.713 -7.571 -30.104 1.00 75.94 106 GLU A CA 1
ATOM 802 C C . GLU A 1 106 ? 9.646 -6.522 -30.737 1.00 75.94 106 GLU A C 1
ATOM 804 O O . GLU A 1 106 ? 10.048 -6.650 -31.895 1.00 75.94 106 GLU A O 1
ATOM 809 N N . ALA A 1 107 ? 10.078 -5.521 -29.960 1.00 72.00 107 ALA A N 1
ATOM 810 C CA . ALA A 1 107 ? 11.058 -4.529 -30.407 1.00 72.00 107 ALA A CA 1
ATOM 811 C C . ALA A 1 107 ? 12.475 -5.116 -30.601 1.00 72.00 107 ALA A C 1
ATOM 813 O O . ALA A 1 107 ? 13.282 -4.574 -31.365 1.00 72.00 107 ALA A O 1
ATOM 814 N N . MET A 1 108 ? 12.794 -6.237 -29.944 1.00 66.25 108 MET A N 1
ATOM 815 C CA . MET A 1 108 ? 14.068 -6.946 -30.075 1.00 66.25 108 MET A CA 1
ATOM 816 C C . MET A 1 108 ? 14.080 -7.885 -31.288 1.00 66.25 108 MET A C 1
ATOM 818 O O . MET A 1 108 ? 14.151 -9.106 -31.173 1.00 66.25 108 MET A O 1
ATOM 822 N N . THR A 1 109 ? 14.093 -7.315 -32.491 1.00 67.56 109 THR A N 1
ATOM 823 C CA . THR A 1 109 ? 14.358 -8.094 -33.710 1.00 67.56 109 THR A CA 1
ATOM 824 C C . THR A 1 109 ? 15.855 -8.412 -33.839 1.00 67.56 109 THR A C 1
ATOM 826 O O . THR A 1 109 ? 16.710 -7.622 -33.425 1.00 67.56 109 THR A O 1
ATOM 829 N N . GLN A 1 110 ? 16.207 -9.557 -34.444 1.00 58.00 110 GLN A N 1
ATOM 830 C CA . GLN A 1 110 ? 17.614 -9.960 -34.656 1.00 58.00 110 GLN A CA 1
ATOM 831 C C . GLN A 1 110 ? 18.417 -8.956 -35.512 1.00 58.00 110 GLN A C 1
ATOM 833 O O . GLN A 1 110 ? 19.638 -8.856 -35.379 1.00 58.00 110 GLN A O 1
ATOM 838 N N . ASN A 1 111 ? 17.725 -8.172 -36.344 1.00 59.50 111 ASN A N 1
ATOM 839 C CA . ASN A 1 111 ? 18.307 -7.120 -37.183 1.00 59.50 111 ASN A CA 1
ATOM 840 C C . ASN A 1 111 ? 18.107 -5.705 -36.621 1.00 59.50 111 ASN A C 1
ATOM 842 O O . ASN A 1 111 ? 18.491 -4.731 -37.266 1.00 59.50 111 ASN A O 1
ATOM 846 N N . GLY A 1 112 ? 17.527 -5.564 -35.427 1.00 66.06 112 GLY A N 1
ATOM 847 C CA . GLY A 1 112 ? 17.374 -4.266 -34.784 1.00 66.06 112 GLY A CA 1
ATOM 848 C C . GLY A 1 112 ? 18.743 -3.661 -34.473 1.00 66.06 112 GLY A C 1
ATOM 849 O O . GLY A 1 112 ? 19.553 -4.278 -33.779 1.00 66.06 112 GLY A O 1
ATOM 850 N N . ALA A 1 113 ? 19.002 -2.441 -34.952 1.00 68.50 113 ALA A N 1
ATOM 851 C CA . ALA A 1 113 ? 20.278 -1.746 -34.743 1.00 68.50 113 ALA A CA 1
ATOM 852 C C . ALA A 1 113 ? 20.652 -1.636 -33.249 1.00 68.50 113 ALA A C 1
ATOM 854 O O . ALA A 1 113 ? 21.814 -1.807 -32.879 1.00 68.50 113 ALA A O 1
ATOM 855 N N . LEU A 1 114 ? 19.656 -1.437 -32.376 1.00 70.75 114 LEU A N 1
ATOM 856 C CA . LEU A 1 114 ? 19.822 -1.434 -30.918 1.00 70.75 114 LEU A CA 1
ATOM 857 C C . LEU A 1 114 ? 20.195 -2.816 -30.363 1.00 70.75 114 LEU A C 1
ATOM 859 O O . LEU A 1 114 ? 21.120 -2.913 -29.557 1.00 70.75 114 LEU A O 1
ATOM 863 N N . THR A 1 115 ? 19.532 -3.887 -30.811 1.00 70.44 115 THR A N 1
ATOM 864 C CA . THR A 1 115 ? 19.845 -5.271 -30.416 1.00 70.44 115 THR A CA 1
ATOM 865 C C . THR A 1 115 ? 21.268 -5.639 -30.823 1.00 70.44 115 THR A C 1
ATOM 867 O O . THR A 1 115 ? 22.026 -6.168 -30.010 1.00 70.44 115 THR A O 1
ATOM 870 N N . GLN A 1 116 ? 21.669 -5.302 -32.053 1.00 71.56 116 GLN A N 1
ATOM 871 C CA . GLN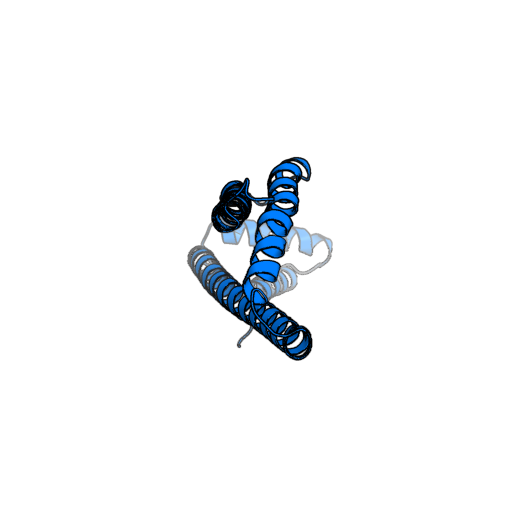 A 1 116 ? 23.020 -5.568 -32.538 1.00 71.56 116 GLN A CA 1
ATOM 872 C C . GLN A 1 116 ? 24.073 -4.731 -31.814 1.00 71.56 116 GLN A C 1
ATOM 874 O O . GLN A 1 116 ? 25.108 -5.283 -31.452 1.00 71.56 116 GLN A O 1
ATOM 879 N N . SER A 1 117 ? 23.815 -3.449 -31.534 1.00 75.44 117 SER A N 1
ATOM 880 C CA . SER A 1 117 ? 24.720 -2.586 -30.759 1.00 75.44 117 SER A CA 1
ATOM 881 C C . SER A 1 117 ? 24.912 -3.092 -29.321 1.00 75.44 117 SER A C 1
ATOM 883 O O . SER A 1 117 ? 26.035 -3.149 -28.818 1.00 75.44 117 SER A O 1
ATOM 885 N N . ARG A 1 118 ? 23.839 -3.554 -28.665 1.00 75.62 118 ARG A N 1
ATOM 886 C CA . ARG A 1 118 ? 23.922 -4.167 -27.328 1.00 75.62 118 ARG A CA 1
ATOM 887 C C . ARG A 1 118 ? 24.646 -5.510 -27.355 1.00 75.62 118 ARG A C 1
ATOM 889 O O . ARG A 1 118 ? 25.481 -5.757 -26.489 1.00 75.62 118 ARG A O 1
ATOM 896 N N . LEU A 1 119 ? 24.376 -6.349 -28.355 1.00 75.12 119 LEU A N 1
ATOM 897 C CA . LEU A 1 119 ? 25.056 -7.632 -28.522 1.00 75.12 119 LEU A CA 1
ATOM 898 C C . LEU A 1 119 ? 26.550 -7.445 -28.804 1.00 75.12 119 LEU A C 1
ATOM 900 O O . LEU A 1 119 ? 27.368 -8.127 -28.197 1.00 75.12 119 LEU A O 1
ATOM 904 N N . SER A 1 120 ? 26.920 -6.507 -29.676 1.00 75.75 120 SER A N 1
ATOM 905 C CA . SER A 1 120 ? 28.326 -6.207 -29.974 1.00 75.75 120 SER A CA 1
ATOM 906 C C . SER A 1 120 ? 29.051 -5.588 -28.776 1.00 75.75 120 SER A C 1
ATOM 908 O O . SER A 1 120 ? 30.189 -5.966 -28.522 1.00 75.75 120 SER A O 1
ATOM 910 N N . GLY A 1 121 ? 28.385 -4.758 -27.963 1.00 78.62 121 GLY A N 1
ATOM 911 C CA . GLY A 1 121 ? 28.927 -4.295 -26.679 1.00 78.62 121 GLY A CA 1
ATOM 912 C C . GLY A 1 121 ? 29.155 -5.427 -25.665 1.00 78.62 121 GLY A C 1
ATOM 913 O O . GLY A 1 121 ? 30.200 -5.475 -25.019 1.00 78.62 121 GLY A O 1
ATOM 914 N N . LEU A 1 122 ? 28.218 -6.378 -25.559 1.00 74.25 122 LEU A N 1
ATOM 915 C CA . LEU A 1 122 ? 28.380 -7.573 -24.718 1.00 74.25 122 LEU A CA 1
ATOM 916 C C . LEU A 1 122 ? 29.531 -8.461 -25.208 1.00 74.25 122 LEU A C 1
ATOM 918 O O . LEU A 1 122 ? 30.338 -8.920 -24.403 1.00 74.25 122 LEU A O 1
ATOM 922 N N . VAL A 1 123 ? 29.630 -8.681 -26.521 1.00 73.44 123 VAL A N 1
ATOM 923 C CA . VAL A 1 123 ? 30.719 -9.454 -27.135 1.00 73.44 123 VAL A CA 1
ATOM 924 C C . VAL A 1 123 ? 32.069 -8.774 -26.914 1.00 73.44 123 VAL A C 1
ATOM 926 O O . VAL A 1 123 ? 33.004 -9.459 -26.517 1.00 73.44 123 VAL A O 1
ATOM 929 N N . ALA A 1 124 ? 32.164 -7.451 -27.073 1.00 76.19 124 ALA A N 1
ATOM 930 C CA . ALA A 1 124 ? 33.392 -6.694 -26.823 1.00 76.19 124 ALA A CA 1
ATOM 931 C C . ALA A 1 124 ? 33.842 -6.779 -25.351 1.00 76.19 124 ALA A C 1
ATOM 933 O O . ALA A 1 124 ? 35.024 -6.974 -25.076 1.00 76.19 124 ALA A O 1
ATOM 934 N N . GLY A 1 125 ? 32.903 -6.713 -24.399 1.00 73.31 125 GLY A N 1
ATOM 935 C CA . GLY A 1 125 ? 33.195 -6.908 -22.974 1.00 73.31 125 GLY A CA 1
ATOM 936 C C . GLY A 1 125 ? 33.627 -8.339 -22.625 1.00 73.31 125 GLY A C 1
ATOM 937 O O . GLY A 1 125 ? 34.466 -8.534 -21.750 1.00 73.31 125 GLY A O 1
ATOM 938 N N . MET A 1 126 ? 33.102 -9.350 -23.327 1.00 67.06 126 MET A N 1
ATOM 939 C CA . MET A 1 126 ? 33.500 -10.754 -23.148 1.00 67.06 126 MET A CA 1
ATOM 940 C C . MET A 1 126 ? 34.800 -11.117 -23.869 1.00 67.06 126 MET A C 1
ATOM 942 O O . MET A 1 126 ? 35.517 -11.993 -23.394 1.00 67.06 126 MET A O 1
ATOM 946 N N . GLN A 1 127 ? 35.144 -10.426 -24.957 1.00 66.62 127 GLN A N 1
ATOM 947 C CA . GLN A 1 127 ? 36.424 -10.569 -25.661 1.00 66.62 127 GLN A CA 1
ATOM 948 C C . GLN A 1 127 ? 37.622 -10.236 -24.764 1.00 66.62 127 GLN A C 1
ATOM 950 O O . GLN A 1 127 ? 38.688 -10.818 -24.930 1.00 66.62 127 GLN A O 1
ATOM 955 N N . ALA A 1 128 ? 37.438 -9.365 -23.765 1.00 64.06 128 ALA A N 1
ATOM 956 C CA . ALA A 1 128 ? 38.458 -9.085 -22.754 1.00 64.06 128 ALA A CA 1
ATOM 957 C C . ALA A 1 128 ? 38.796 -10.309 -21.872 1.00 64.06 128 ALA A C 1
ATOM 959 O O . ALA A 1 128 ? 39.858 -10.347 -21.258 1.00 64.06 128 ALA A O 1
ATOM 960 N N . HIS A 1 129 ? 37.917 -11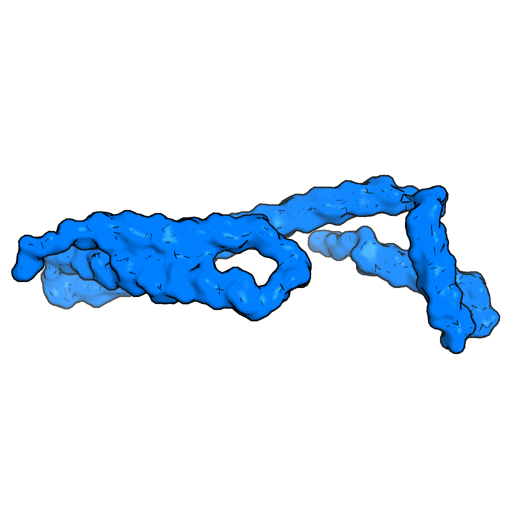.319 -21.825 1.00 62.41 129 HIS A N 1
ATOM 961 C CA . HIS A 1 129 ? 38.071 -12.532 -21.016 1.00 62.41 129 HIS A CA 1
ATOM 962 C C . HIS A 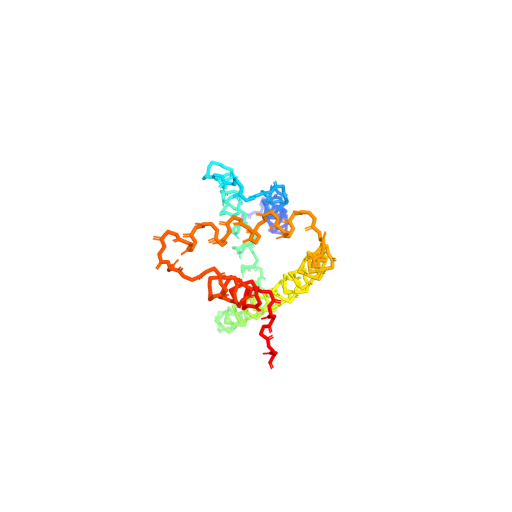1 129 ? 38.026 -13.849 -21.821 1.00 62.41 129 HIS A C 1
ATOM 964 O O . HIS A 1 129 ? 38.241 -14.913 -21.241 1.00 62.41 129 HIS A O 1
ATOM 970 N N . MET A 1 130 ? 37.760 -13.821 -23.134 1.00 56.59 130 MET A N 1
ATOM 971 C CA . MET A 1 130 ? 37.709 -15.006 -24.004 1.00 56.59 130 MET A CA 1
ATOM 972 C C . MET A 1 130 ? 38.441 -14.759 -25.328 1.00 56.59 130 MET A C 1
ATOM 974 O O . MET A 1 130 ? 38.165 -13.789 -26.025 1.00 56.59 130 MET A O 1
ATOM 978 N N . LEU A 1 131 ? 39.334 -15.686 -25.693 1.00 59.25 131 LEU A N 1
ATOM 979 C CA . LEU A 1 131 ? 40.149 -15.639 -26.917 1.00 59.25 131 LEU A CA 1
ATOM 980 C C . LEU A 1 131 ? 39.359 -15.942 -28.209 1.00 59.25 131 LEU A C 1
ATOM 982 O O . LEU A 1 131 ? 39.848 -15.640 -29.293 1.00 59.25 131 LEU A O 1
ATOM 986 N N . ASP A 1 132 ? 38.152 -16.514 -28.110 1.00 70.81 132 ASP A N 1
ATOM 987 C CA . ASP A 1 132 ? 37.328 -16.904 -29.262 1.00 70.81 132 ASP A CA 1
ATOM 988 C C . ASP A 1 132 ? 36.039 -16.065 -29.383 1.00 70.81 132 ASP A C 1
ATOM 990 O O . ASP A 1 132 ? 35.158 -16.084 -28.517 1.00 70.81 132 ASP A O 1
ATOM 994 N N . LEU A 1 133 ? 35.923 -15.353 -30.508 1.00 64.00 133 LEU A N 1
ATOM 995 C CA . LEU A 1 133 ? 34.780 -14.520 -30.897 1.00 64.00 133 LEU A CA 1
ATOM 996 C C . LEU A 1 133 ? 33.491 -15.330 -31.090 1.00 64.00 133 LEU A C 1
ATOM 998 O O . LEU A 1 133 ? 32.402 -14.824 -30.799 1.00 64.00 133 LEU A O 1
ATOM 1002 N N . ALA A 1 134 ? 33.592 -16.575 -31.564 1.00 67.50 134 ALA A N 1
ATOM 1003 C CA . ALA A 1 134 ? 32.430 -17.431 -31.781 1.00 67.50 134 ALA A CA 1
ATOM 1004 C C . ALA A 1 134 ? 31.853 -17.916 -30.442 1.00 67.50 134 ALA A C 1
ATOM 1006 O O . ALA A 1 134 ? 30.648 -17.777 -30.201 1.00 67.50 134 ALA A O 1
ATOM 1007 N N . ALA A 1 135 ? 32.714 -18.380 -29.530 1.00 67.25 135 ALA A N 1
ATOM 1008 C CA . ALA A 1 135 ? 32.331 -18.729 -28.163 1.00 67.25 135 ALA A CA 1
ATOM 1009 C C . ALA A 1 135 ? 31.761 -17.530 -27.379 1.00 67.25 135 ALA A C 1
ATOM 1011 O O . ALA A 1 135 ? 30.751 -17.672 -26.681 1.00 67.25 135 ALA A O 1
ATOM 1012 N N . ALA A 1 136 ? 32.350 -16.336 -27.529 1.00 63.53 136 ALA A N 1
ATOM 1013 C CA . ALA A 1 136 ? 31.869 -15.112 -26.885 1.00 63.53 136 ALA A CA 1
ATOM 1014 C C . ALA A 1 136 ? 30.479 -14.692 -27.395 1.00 63.53 136 ALA A C 1
ATOM 1016 O O . ALA A 1 136 ? 29.597 -14.373 -26.596 1.00 63.53 136 ALA A O 1
ATOM 1017 N N . LYS A 1 137 ? 30.235 -14.752 -28.712 1.00 66.19 137 LYS A N 1
ATOM 1018 C CA . LYS A 1 137 ? 28.926 -14.434 -29.308 1.00 66.19 137 LYS A CA 1
ATOM 1019 C C . LYS A 1 137 ? 27.851 -15.455 -28.928 1.00 66.19 137 LYS A C 1
ATOM 1021 O O . LYS A 1 137 ? 26.734 -15.056 -28.603 1.00 66.19 137 LYS A O 1
ATOM 1026 N N . GLY A 1 138 ? 28.188 -16.746 -28.899 1.00 68.31 138 GLY A N 1
ATOM 1027 C CA . GLY A 1 138 ? 27.279 -17.808 -28.455 1.00 68.31 138 GLY A CA 1
ATOM 1028 C C . GLY A 1 138 ? 26.858 -17.653 -26.990 1.00 68.31 138 GLY A C 1
ATOM 1029 O O . GLY A 1 138 ? 25.674 -17.750 -26.671 1.00 68.31 138 GLY A O 1
ATOM 1030 N N . ARG A 1 139 ? 27.799 -17.314 -26.098 1.00 67.94 139 ARG A N 1
ATOM 1031 C CA . ARG A 1 139 ? 27.495 -17.024 -24.687 1.00 67.94 139 ARG A CA 1
ATOM 1032 C C . ARG A 1 139 ? 26.730 -15.717 -24.494 1.00 67.94 139 ARG A C 1
ATOM 1034 O O . ARG A 1 139 ? 25.820 -15.681 -23.671 1.00 67.94 139 ARG A O 1
ATOM 1041 N N . ALA A 1 140 ? 27.029 -14.677 -25.273 1.00 64.06 140 ALA A N 1
ATOM 1042 C CA . ALA A 1 140 ? 26.271 -13.425 -25.262 1.00 64.06 140 ALA A CA 1
ATOM 1043 C C . ALA A 1 140 ? 24.804 -13.642 -25.641 1.00 64.06 140 ALA A C 1
ATOM 1045 O O . ALA A 1 140 ? 23.906 -13.181 -24.939 1.00 64.06 140 ALA A O 1
ATOM 1046 N N . LEU A 1 141 ? 24.567 -14.400 -26.712 1.00 68.69 141 LEU A N 1
ATOM 1047 C CA . LEU A 1 141 ? 23.225 -14.789 -27.129 1.00 68.69 141 LEU A CA 1
ATOM 1048 C C . LEU A 1 141 ? 22.544 -15.671 -26.077 1.00 68.69 141 LEU A C 1
ATOM 1050 O O . LEU A 1 141 ? 21.371 -15.458 -25.806 1.00 68.69 141 LEU A O 1
ATOM 1054 N N . GLY A 1 142 ? 23.266 -16.587 -25.424 1.00 68.56 142 GLY A N 1
ATOM 1055 C CA . GLY A 1 142 ? 22.743 -17.399 -24.318 1.00 68.56 142 GLY A CA 1
ATOM 1056 C C . GLY A 1 142 ? 22.361 -16.591 -23.067 1.00 68.56 142 GLY A C 1
ATOM 1057 O O . GLY A 1 142 ? 21.359 -16.884 -22.418 1.00 68.56 142 GLY A O 1
ATOM 1058 N N . LEU A 1 143 ? 23.107 -15.534 -22.734 1.00 67.94 143 LEU A N 1
ATOM 1059 C CA . LEU A 1 143 ? 22.789 -14.630 -21.618 1.00 67.94 143 LEU A CA 1
ATOM 1060 C C . LEU A 1 143 ? 21.592 -13.725 -21.926 1.00 67.94 143 LEU A C 1
ATOM 1062 O O . LEU A 1 143 ? 20.769 -13.463 -21.053 1.00 67.94 143 LEU A O 1
ATOM 1066 N N . VAL A 1 144 ? 21.468 -13.274 -23.175 1.00 68.19 144 VAL A N 1
ATOM 1067 C CA . VAL A 1 144 ? 20.263 -12.584 -23.649 1.00 68.19 144 VAL A CA 1
ATOM 1068 C C . VAL A 1 144 ? 19.088 -13.572 -23.624 1.00 68.19 144 VAL A C 1
ATOM 1070 O O . VAL A 1 144 ? 18.068 -13.297 -23.007 1.00 68.19 144 VAL A O 1
ATOM 1073 N N . ALA A 1 145 ? 19.249 -14.782 -24.152 1.00 66.06 145 ALA A N 1
ATOM 1074 C CA . ALA A 1 145 ? 18.204 -15.802 -24.157 1.00 66.06 145 ALA A CA 1
ATOM 1075 C C . ALA A 1 145 ? 17.787 -16.278 -22.756 1.00 66.06 145 ALA A C 1
ATOM 1077 O O . ALA A 1 145 ? 16.647 -16.669 -22.590 1.00 66.06 145 ALA A O 1
ATOM 1078 N N . THR A 1 146 ? 18.641 -16.230 -21.734 1.00 67.06 146 THR A N 1
ATOM 1079 C CA . THR A 1 146 ? 18.242 -16.564 -20.348 1.00 67.06 146 THR A CA 1
ATOM 1080 C C . THR A 1 146 ? 17.610 -15.388 -19.607 1.00 67.06 146 THR A C 1
ATOM 1082 O O . THR A 1 146 ? 16.787 -15.604 -18.724 1.00 67.06 146 THR A O 1
ATOM 1085 N N . LYS A 1 147 ? 17.944 -14.143 -19.971 1.00 62.50 147 LYS A N 1
ATOM 1086 C CA . LYS A 1 147 ? 17.270 -12.945 -19.443 1.00 62.50 147 LYS A CA 1
ATOM 1087 C C . LYS A 1 147 ? 15.921 -12.659 -20.110 1.00 62.50 147 LYS A C 1
ATOM 1089 O O . LYS A 1 147 ? 15.074 -12.036 -19.483 1.00 62.50 147 LYS A O 1
ATOM 1094 N N . PHE A 1 148 ? 15.734 -13.098 -21.356 1.00 57.59 148 PHE A N 1
ATOM 1095 C CA . PHE A 1 148 ? 14.512 -12.894 -22.145 1.00 57.59 148 PHE A CA 1
ATOM 1096 C C . PHE A 1 148 ? 13.741 -14.198 -22.445 1.00 57.59 148 PHE A C 1
ATOM 1098 O O . PHE A 1 148 ? 12.607 -14.176 -22.910 1.00 57.59 148 PHE A O 1
ATOM 1105 N N . GLY A 1 149 ? 14.319 -15.364 -22.184 1.00 54.19 149 GLY A N 1
ATOM 1106 C CA . GLY A 1 149 ? 13.616 -16.640 -22.215 1.00 54.19 149 GLY A CA 1
ATOM 1107 C C . GLY A 1 149 ? 12.868 -16.783 -20.907 1.00 54.19 149 GLY A C 1
ATOM 1108 O O . GLY A 1 149 ? 13.450 -17.203 -19.909 1.00 54.19 149 GLY A O 1
ATOM 1109 N N . GLY A 1 150 ? 11.606 -16.353 -20.906 1.00 47.12 150 GLY A N 1
ATOM 1110 C CA . GLY A 1 150 ? 10.717 -16.473 -19.760 1.00 47.12 150 GLY A CA 1
ATOM 1111 C C . GLY A 1 150 ? 10.821 -17.859 -19.129 1.00 47.12 150 GLY A C 1
ATOM 1112 O O . GLY A 1 150 ? 10.883 -18.871 -19.831 1.00 47.12 150 GLY A O 1
ATOM 1113 N N . LYS A 1 151 ? 10.853 -17.899 -17.793 1.00 41.97 151 LYS A N 1
ATOM 1114 C CA . LYS A 1 151 ? 10.610 -19.144 -17.068 1.00 41.97 151 LYS A CA 1
ATOM 1115 C C . LYS A 1 151 ? 9.318 -19.755 -17.627 1.00 41.97 151 LYS A C 1
ATOM 1117 O O . LYS A 1 151 ? 8.304 -19.054 -17.611 1.00 41.97 151 LYS A O 1
ATOM 1122 N N . PRO A 1 152 ? 9.321 -21.006 -18.120 1.00 43.62 152 PRO A N 1
ATOM 1123 C CA . PRO A 1 152 ? 8.062 -21.717 -18.246 1.00 43.62 152 PRO A CA 1
ATOM 1124 C C . PRO A 1 152 ? 7.453 -21.785 -16.840 1.00 43.62 152 PRO A C 1
ATOM 1126 O O . PRO A 1 152 ? 8.180 -22.027 -15.870 1.00 43.62 152 PRO A O 1
ATOM 1129 N N . MET A 1 153 ? 6.162 -21.458 -16.754 1.00 43.28 153 MET A N 1
ATOM 1130 C CA . MET A 1 153 ? 5.357 -21.609 -15.539 1.00 43.28 153 MET A CA 1
ATOM 1131 C C . MET A 1 153 ? 5.516 -23.002 -14.933 1.00 43.28 153 MET A C 1
ATOM 1133 O O . MET A 1 153 ? 5.546 -23.977 -15.719 1.00 43.28 153 MET A O 1
#

InterPro domains:
  IPR036259 MFS transporter superfamily [G3DSA:1.20.1250.20] (1-110)
  IPR036259 MFS transporter superfamily [SSF103473] (2-96)

Radius of gyration: 26.38 Å; chains: 1; bounding box: 63×38×65 Å

Organism: NCBI:txid2949735

Foldseek 3Di:
DPDDDLVVLLVVLVVLLVVLVVLCPPDDPPDDPVSNPVSVVSNVVSVCSNPVSVLVVQCPPPDPVCNVVSNVVVVVVVVVVVVVVVVVVVVVVVVVVVVVLVVVVVCCDPPRPVVVVVLVVQLVVCVVVDVDSVVSSVVSVVVVCVVNVDDDD